Protein AF-A0A9W6ZBD4-F1 (afdb_monomer_lite)

InterPro domains:
  IPR004046 Glutathione S-transferase, C-terminal [PF14497] (5-106)
  IPR010987 Glutathione S-transferase, C-terminal-like [PS50405] (1-112)
  IPR036282 Glutathione S-transferase, C-terminal domain superfamily [SSF47616] (28-111)

Sequence (118 aa):
MTKFAYSQDVETTTKEGADLLKVVAGKNGILQKFELHLCAVQASGPYLIGPKCTAPDFHFYEMVDQYAFLEDFLSGGDLLEALPNIRRWYDAFRSNPRNKYYLDSDLNRLPFNNKSAR

Secondary structure (DSSP, 8-state):
----GGGS-HHHHHHHHHHHHHHHHSTTSHHHHHHHHHHHHGGG-SBTTBTS--HHHHHHHHHHHHHHHHHHHHHS--GGGG-HHHHHHHHHHHH-TTTHHHHTSSGGGS-SS-GGG-

pLDDT: mean 89.4, std 11.49, range [48.62, 98.19]

Foldseek 3Di:
DDDDLVVDDPVVNLVVLLVVLCQQLDCNHPLVVQLVQLVVCVVQDLESGGNDDDPVLVVVLLVQVVSQVSCCVSPVDGSCPSRVSVVSSNVVCCPPPVCVPVCVDCVVVDDPDDPVVD

Radius of gyration: 16.0 Å; chains: 1; bounding box: 31×31×46 Å

Organism: NCBI:txid2557542

Structure (mmCIF, N/CA/C/O backbone):
data_AF-A0A9W6ZBD4-F1
#
_entry.id   AF-A0A9W6ZBD4-F1
#
loop_
_atom_site.group_PDB
_atom_site.id
_atom_site.type_symbol
_atom_site.label_atom_id
_atom_site.label_alt_id
_atom_site.label_comp_id
_atom_site.label_asym_id
_atom_site.label_entity_id
_atom_site.label_seq_id
_atom_site.pdbx_PDB_ins_code
_atom_site.Cartn_x
_atom_site.Cartn_y
_atom_site.Cartn_z
_atom_site.occupancy
_atom_site.B_iso_or_equiv
_atom_site.auth_seq_id
_atom_site.auth_comp_id
_atom_site.auth_asym_id
_atom_site.auth_atom_id
_atom_site.pdbx_PDB_model_num
ATOM 1 N N . MET A 1 1 ? 15.143 19.144 -22.377 1.00 48.62 1 MET A N 1
ATOM 2 C CA . MET A 1 1 ? 13.813 18.757 -22.898 1.00 48.62 1 MET A CA 1
ATOM 3 C C . MET A 1 1 ? 13.225 17.733 -21.951 1.00 48.62 1 MET A C 1
ATOM 5 O O . MET A 1 1 ? 13.836 16.689 -21.777 1.00 48.62 1 MET A O 1
ATOM 9 N N . THR A 1 2 ? 12.092 18.033 -21.323 1.00 56.19 2 THR A N 1
ATOM 10 C CA . THR A 1 2 ? 11.332 17.068 -20.519 1.00 56.19 2 THR A CA 1
ATOM 11 C C . THR A 1 2 ? 10.601 16.145 -21.493 1.00 56.19 2 THR A C 1
ATOM 13 O O . THR A 1 2 ? 9.716 16.604 -22.213 1.00 56.19 2 THR A O 1
ATOM 16 N N . LYS A 1 3 ? 11.024 14.882 -21.613 1.00 56.69 3 LYS A N 1
ATOM 17 C CA . LYS A 1 3 ? 10.303 13.890 -22.423 1.00 56.69 3 LYS A CA 1
ATOM 18 C C . LYS A 1 3 ? 9.129 13.353 -21.609 1.00 56.69 3 LYS A C 1
ATOM 20 O O . LYS A 1 3 ? 9.268 13.119 -20.412 1.00 56.69 3 LYS A O 1
ATOM 25 N N . PHE A 1 4 ? 7.977 13.174 -22.247 1.00 60.59 4 PHE A N 1
ATOM 26 C CA . PHE A 1 4 ? 6.835 12.513 -21.615 1.00 60.59 4 PHE A CA 1
ATOM 27 C C . PHE A 1 4 ? 7.160 11.030 -21.404 1.00 60.59 4 PHE A C 1
ATOM 29 O O . PHE A 1 4 ? 7.701 10.398 -22.312 1.00 60.59 4 PHE A O 1
ATOM 36 N N . ALA A 1 5 ? 6.808 10.469 -20.244 1.00 57.59 5 ALA A N 1
ATOM 37 C CA . ALA A 1 5 ? 7.082 9.066 -19.908 1.00 57.59 5 ALA A CA 1
ATOM 38 C C . ALA A 1 5 ? 6.556 8.082 -20.976 1.00 57.59 5 ALA A C 1
ATOM 40 O O . ALA A 1 5 ? 7.237 7.122 -21.309 1.00 57.59 5 ALA A O 1
ATOM 41 N N . TYR A 1 6 ? 5.418 8.401 -21.604 1.00 59.34 6 TYR A N 1
ATOM 42 C CA . TYR A 1 6 ? 4.784 7.610 -22.672 1.00 59.34 6 TYR A CA 1
ATOM 43 C C . TYR A 1 6 ? 5.481 7.676 -24.045 1.00 59.34 6 TYR A C 1
ATOM 45 O O . TYR A 1 6 ? 5.018 7.075 -25.006 1.00 59.34 6 TYR A O 1
ATOM 53 N N . SER A 1 7 ? 6.557 8.456 -24.180 1.00 64.56 7 SER A N 1
ATOM 54 C CA . SER A 1 7 ? 7.326 8.572 -25.434 1.00 64.56 7 SER A CA 1
ATOM 55 C C . SER A 1 7 ? 8.639 7.788 -25.412 1.00 64.56 7 SER A C 1
ATOM 57 O O . SER A 1 7 ? 9.423 7.880 -26.357 1.00 64.56 7 SER A O 1
ATOM 59 N N . GLN A 1 8 ? 8.902 7.070 -24.319 1.00 68.88 8 GLN A N 1
ATOM 60 C CA . GLN A 1 8 ? 10.128 6.309 -24.112 1.00 68.88 8 GLN A CA 1
ATOM 61 C C . GLN A 1 8 ? 9.926 4.829 -24.467 1.00 68.88 8 GLN A C 1
ATOM 63 O O . GLN A 1 8 ? 8.799 4.339 -24.518 1.00 68.88 8 GLN A O 1
ATOM 68 N N . ASP A 1 9 ? 11.018 4.124 -24.759 1.00 81.75 9 ASP A N 1
ATOM 69 C CA . ASP A 1 9 ? 10.981 2.678 -24.953 1.00 81.75 9 ASP A CA 1
ATOM 70 C C . ASP A 1 9 ? 10.738 1.943 -23.620 1.00 81.75 9 ASP A C 1
ATOM 72 O O . ASP A 1 9 ? 11.008 2.461 -22.534 1.00 81.75 9 ASP A O 1
ATOM 76 N N . VAL A 1 10 ? 10.230 0.711 -23.716 1.00 79.44 10 VAL A N 1
ATOM 77 C CA . VAL A 1 10 ? 9.819 -0.098 -22.558 1.00 79.44 10 VAL A CA 1
ATOM 78 C C . VAL A 1 10 ? 10.970 -0.342 -21.584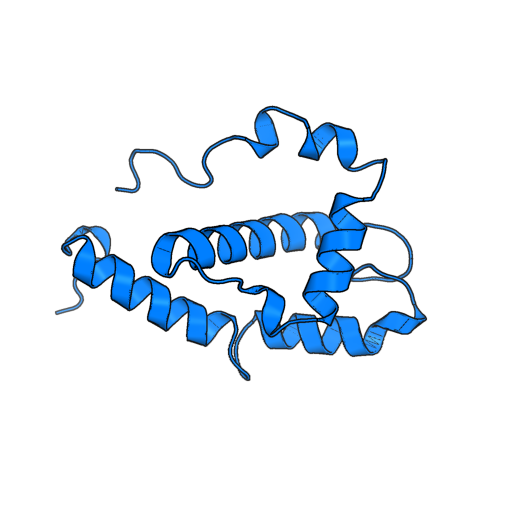 1.00 79.44 10 VAL A C 1
ATOM 80 O O . VAL A 1 10 ? 10.738 -0.364 -20.376 1.00 79.44 10 VAL A O 1
ATOM 83 N N . GLU A 1 11 ? 12.198 -0.517 -22.074 1.00 83.12 11 GLU A N 1
ATOM 84 C CA . GLU A 1 11 ? 13.352 -0.793 -21.218 1.00 83.12 11 GLU A CA 1
ATOM 85 C C . GLU A 1 11 ? 13.678 0.428 -20.355 1.00 83.12 11 GLU A C 1
ATOM 87 O O . GLU A 1 11 ? 13.809 0.311 -19.132 1.00 83.12 11 GLU A O 1
ATOM 92 N N . THR A 1 12 ? 13.701 1.616 -20.965 1.00 82.38 12 THR A N 1
ATOM 93 C CA . THR A 1 12 ? 13.944 2.862 -20.235 1.00 82.38 12 THR A CA 1
ATOM 94 C C . THR A 1 12 ? 12.836 3.139 -19.216 1.00 82.38 12 THR A C 1
ATOM 96 O O . THR A 1 12 ? 13.135 3.385 -18.046 1.00 82.38 12 THR A O 1
ATOM 99 N N . THR A 1 13 ? 11.559 3.016 -19.602 1.00 81.31 13 THR A N 1
ATOM 100 C CA . THR A 1 13 ? 10.426 3.225 -18.681 1.00 81.31 13 THR A CA 1
ATOM 101 C C . THR A 1 13 ? 10.428 2.234 -17.516 1.00 81.31 13 THR A C 1
ATOM 103 O O . THR A 1 13 ? 10.148 2.621 -16.382 1.00 81.31 13 THR A O 1
ATOM 106 N N . THR A 1 14 ? 10.773 0.968 -17.768 1.00 84.06 14 THR A N 1
ATOM 107 C CA . THR A 1 14 ? 10.844 -0.072 -16.728 1.00 84.06 14 THR A CA 1
ATOM 108 C C . THR A 1 14 ? 11.920 0.268 -15.699 1.00 84.06 14 THR A C 1
ATOM 110 O O . THR A 1 14 ? 11.673 0.234 -14.492 1.00 84.06 14 THR A O 1
ATOM 113 N N . LYS A 1 15 ? 13.105 0.671 -16.169 1.00 86.06 15 LYS A N 1
ATOM 114 C CA . LYS A 1 15 ? 14.216 1.067 -15.301 1.00 86.06 15 LYS A CA 1
ATOM 115 C C . LYS A 1 15 ? 13.890 2.309 -14.469 1.00 86.06 15 LYS A C 1
ATOM 117 O O . LYS A 1 15 ? 14.095 2.296 -13.257 1.00 86.06 15 LYS A O 1
ATOM 122 N N . GLU A 1 16 ? 13.368 3.364 -15.096 1.00 87.06 16 GLU A N 1
ATOM 123 C CA . GLU A 1 16 ? 12.973 4.594 -14.394 1.00 87.06 16 GLU A CA 1
ATOM 124 C C . GLU A 1 16 ? 11.873 4.321 -13.356 1.00 87.06 16 GLU A C 1
ATOM 126 O O . GLU A 1 16 ? 11.935 4.834 -12.237 1.00 87.06 16 GLU A O 1
ATOM 131 N N . GLY A 1 17 ? 10.900 3.467 -13.692 1.00 88.00 17 GLY A N 1
ATOM 132 C CA . GLY A 1 17 ? 9.866 3.016 -12.763 1.00 88.00 17 GLY A CA 1
ATOM 133 C C . GLY A 1 17 ? 10.449 2.318 -11.535 1.00 88.00 17 GLY A C 1
ATOM 134 O O . GLY A 1 17 ? 10.063 2.634 -10.409 1.00 88.00 17 GLY A O 1
ATOM 135 N N . ALA A 1 18 ? 11.426 1.430 -11.733 1.00 89.06 18 ALA A N 1
ATOM 136 C CA . ALA A 1 18 ? 12.060 0.701 -10.637 1.00 89.06 18 ALA A CA 1
ATOM 137 C C . ALA A 1 18 ? 12.855 1.649 -9.725 1.00 89.06 18 ALA A C 1
ATOM 139 O O . ALA A 1 18 ? 12.835 1.520 -8.500 1.00 89.06 18 ALA A O 1
ATOM 140 N N . ASP A 1 19 ? 13.526 2.647 -10.301 1.00 90.25 19 ASP A N 1
ATOM 141 C CA . ASP A 1 19 ? 14.256 3.652 -9.529 1.00 90.25 19 ASP A CA 1
ATOM 142 C C . ASP A 1 19 ? 13.317 4.574 -8.734 1.00 90.25 19 ASP A C 1
ATOM 144 O O . ASP A 1 19 ? 13.606 4.897 -7.579 1.00 90.25 19 ASP A O 1
ATOM 148 N N . LEU A 1 20 ? 12.158 4.942 -9.290 1.00 90.62 20 LEU A N 1
ATOM 149 C CA . LEU A 1 20 ? 11.128 5.683 -8.554 1.00 90.62 20 LEU A CA 1
ATOM 150 C C . LEU A 1 20 ? 10.541 4.859 -7.405 1.00 90.62 20 LEU A C 1
ATOM 152 O O . LEU A 1 20 ? 10.314 5.397 -6.319 1.00 90.62 20 LEU A O 1
ATOM 156 N N . LEU A 1 21 ? 10.341 3.556 -7.601 1.00 91.81 21 LEU A N 1
ATOM 157 C CA . LEU A 1 21 ? 9.809 2.676 -6.563 1.00 91.81 21 LEU A CA 1
ATOM 158 C C . LEU A 1 21 ? 10.763 2.564 -5.362 1.00 91.81 21 LEU A C 1
ATOM 160 O O . LEU A 1 21 ? 10.324 2.645 -4.213 1.00 91.81 21 LEU A O 1
ATOM 164 N N . LYS A 1 22 ? 12.082 2.555 -5.605 1.00 91.38 22 LYS A N 1
ATOM 165 C CA . LYS A 1 22 ? 13.096 2.669 -4.538 1.00 91.38 22 LYS A CA 1
ATOM 166 C C . LYS A 1 22 ? 12.974 3.970 -3.744 1.00 91.38 22 LYS A C 1
ATOM 168 O O . LYS A 1 22 ? 13.234 3.978 -2.543 1.00 91.38 22 LYS A O 1
ATOM 173 N N . VAL A 1 23 ? 12.577 5.077 -4.376 1.00 92.88 23 VAL A N 1
ATOM 174 C CA . VAL A 1 23 ? 12.329 6.349 -3.671 1.00 92.88 23 VAL A CA 1
ATOM 175 C C . VAL A 1 23 ? 11.058 6.264 -2.824 1.00 92.88 23 VAL A C 1
ATOM 177 O O . VAL A 1 23 ? 11.054 6.734 -1.687 1.00 92.88 23 VAL A O 1
ATOM 180 N N . VAL A 1 24 ? 9.998 5.641 -3.346 1.00 92.81 24 VAL A N 1
ATOM 181 C CA . VAL A 1 24 ? 8.711 5.444 -2.653 1.00 92.81 24 VAL A CA 1
ATOM 182 C C . VAL A 1 24 ? 8.861 4.573 -1.400 1.00 92.81 24 VAL A C 1
ATOM 184 O O . VAL A 1 24 ? 8.305 4.921 -0.352 1.00 92.81 24 VAL A O 1
ATOM 187 N N . ALA A 1 25 ? 9.622 3.482 -1.502 1.00 92.19 25 ALA A N 1
ATOM 188 C CA . ALA A 1 25 ? 9.869 2.524 -0.422 1.00 92.19 25 ALA A CA 1
ATOM 189 C C . ALA A 1 25 ? 11.064 2.885 0.473 1.00 92.19 25 ALA A C 1
ATOM 191 O O . ALA A 1 25 ? 11.210 2.349 1.568 1.00 92.19 25 ALA A O 1
ATOM 192 N N . GLY A 1 26 ? 11.934 3.785 0.015 1.00 91.44 26 GLY A N 1
ATOM 193 C CA . GLY A 1 26 ? 13.157 4.144 0.718 1.00 91.44 26 GLY A CA 1
ATOM 194 C C . GLY A 1 26 ? 12.917 4.907 2.022 1.00 91.44 26 GLY A C 1
ATOM 195 O O . GLY A 1 26 ? 11.820 5.365 2.329 1.00 91.44 26 GLY A O 1
ATOM 196 N N . LYS A 1 27 ? 14.001 5.142 2.768 1.00 90.19 27 LYS A N 1
ATOM 197 C CA . LYS A 1 27 ? 14.001 5.773 4.104 1.00 90.19 27 LYS A CA 1
ATOM 198 C C . LYS A 1 27 ? 13.258 7.119 4.202 1.00 90.19 27 LYS A C 1
ATOM 200 O O . LYS A 1 27 ? 12.770 7.471 5.270 1.00 90.19 27 LYS A O 1
ATOM 205 N N . ASN A 1 28 ? 13.193 7.887 3.117 1.00 89.44 28 ASN A N 1
ATOM 206 C CA . ASN A 1 28 ? 12.488 9.176 3.072 1.00 89.44 28 ASN A CA 1
ATOM 207 C C . ASN A 1 28 ? 11.193 9.115 2.243 1.00 89.44 28 ASN A C 1
ATOM 209 O O . ASN A 1 28 ? 10.550 10.142 2.015 1.00 89.44 28 ASN A O 1
ATOM 213 N N . GLY A 1 29 ? 10.839 7.923 1.771 1.00 92.94 29 GLY A N 1
ATOM 214 C CA . GLY A 1 29 ? 9.678 7.653 0.950 1.00 92.94 29 GLY A CA 1
ATOM 215 C C . GLY A 1 29 ? 8.374 7.704 1.734 1.00 92.94 29 GLY A C 1
ATOM 216 O O . GLY A 1 29 ? 8.338 7.754 2.968 1.00 92.94 29 GLY A O 1
ATOM 217 N N . ILE A 1 30 ? 7.269 7.702 0.994 1.00 93.88 30 ILE A N 1
ATOM 218 C CA . ILE A 1 30 ? 5.931 7.750 1.584 1.00 93.88 30 ILE A CA 1
ATOM 219 C C . ILE A 1 30 ? 5.629 6.483 2.392 1.00 93.88 30 ILE A C 1
ATOM 221 O O . ILE A 1 30 ? 5.034 6.589 3.463 1.00 93.88 30 ILE A O 1
ATOM 225 N N . LEU A 1 31 ? 6.099 5.310 1.950 1.00 96.44 31 LEU A N 1
ATOM 226 C CA . LEU A 1 31 ? 5.854 4.052 2.659 1.00 96.44 31 LEU A CA 1
ATOM 227 C C . LEU A 1 31 ? 6.587 4.001 3.998 1.00 96.44 31 LEU A C 1
ATOM 229 O O . LEU A 1 31 ? 6.009 3.546 4.979 1.00 96.44 31 LEU A O 1
ATOM 233 N N . GLN A 1 32 ? 7.786 4.582 4.101 1.00 96.88 32 GLN A N 1
ATOM 234 C CA . GLN A 1 32 ? 8.491 4.648 5.381 1.00 96.88 32 GLN A CA 1
ATOM 235 C C . GLN A 1 32 ? 7.704 5.435 6.441 1.00 96.88 32 GLN A C 1
ATOM 237 O O . GLN A 1 32 ? 7.753 5.102 7.625 1.00 96.88 32 GLN A O 1
ATOM 242 N N . LYS A 1 33 ? 6.944 6.465 6.044 1.00 95.56 33 LYS A N 1
ATOM 243 C CA . LYS A 1 33 ? 6.091 7.212 6.985 1.00 95.56 33 LYS A CA 1
ATOM 244 C C . LYS A 1 33 ? 4.996 6.320 7.568 1.00 95.56 33 LYS A C 1
ATOM 246 O O . LYS A 1 33 ? 4.765 6.359 8.775 1.00 95.56 33 LYS A O 1
ATOM 251 N N . PHE A 1 34 ? 4.356 5.504 6.732 1.00 97.12 34 PHE A N 1
ATOM 252 C CA . PHE A 1 34 ? 3.341 4.549 7.178 1.00 97.12 34 PHE A CA 1
ATOM 253 C C . PHE A 1 34 ? 3.939 3.400 7.989 1.00 97.12 34 PHE A C 1
ATOM 255 O O . PHE A 1 34 ? 3.360 3.020 9.001 1.00 97.12 34 PHE A O 1
ATOM 262 N N . GLU A 1 35 ? 5.115 2.904 7.608 1.00 97.69 35 GLU A N 1
ATOM 263 C CA . GLU A 1 35 ? 5.857 1.880 8.349 1.00 97.69 35 GLU A CA 1
ATOM 264 C C . GLU A 1 35 ? 6.147 2.334 9.788 1.00 97.69 35 GLU A C 1
ATOM 266 O O . GLU A 1 35 ? 5.849 1.623 10.749 1.00 97.69 35 GLU A O 1
ATOM 271 N N . LEU A 1 36 ? 6.645 3.565 9.954 1.00 96.94 36 LEU A N 1
ATOM 272 C CA . LEU A 1 36 ? 6.897 4.160 11.269 1.00 96.94 36 LEU A CA 1
ATOM 273 C C . LEU A 1 36 ? 5.603 4.410 12.053 1.00 96.94 36 LEU A C 1
ATOM 275 O O . LEU A 1 36 ? 5.558 4.154 13.257 1.00 96.94 36 LEU A O 1
ATOM 279 N N . HIS A 1 37 ? 4.545 4.880 11.387 1.00 96.88 37 HIS A N 1
ATOM 280 C CA . HIS A 1 37 ? 3.235 5.075 12.015 1.00 96.88 37 HIS A CA 1
ATOM 281 C C . HIS A 1 37 ? 2.662 3.755 12.542 1.00 96.88 37 HIS A C 1
ATOM 283 O O . HIS A 1 37 ? 2.307 3.667 13.714 1.00 96.88 37 HIS A O 1
ATOM 289 N N . LEU A 1 38 ? 2.640 2.705 11.716 1.00 97.44 38 LEU A N 1
ATOM 290 C CA . LEU A 1 38 ? 2.153 1.370 12.083 1.00 97.44 38 LEU A CA 1
ATOM 291 C C . LEU A 1 38 ? 2.992 0.716 13.183 1.00 97.44 38 LEU A C 1
ATOM 293 O O . LEU A 1 38 ? 2.448 -0.020 14.009 1.00 97.44 38 LEU A O 1
ATOM 297 N N . CYS A 1 39 ? 4.295 0.999 13.228 1.00 97.12 39 CYS A N 1
ATOM 298 C CA . CYS A 1 39 ? 5.140 0.625 14.357 1.00 97.12 39 CYS A CA 1
ATOM 299 C C . CYS A 1 39 ? 4.679 1.325 15.648 1.00 97.12 39 CYS A C 1
ATOM 301 O O . CYS A 1 39 ? 4.544 0.681 16.687 1.00 97.12 39 CYS A O 1
ATOM 303 N N . ALA A 1 40 ? 4.404 2.631 15.591 1.00 97.00 40 ALA A N 1
ATOM 304 C CA . ALA A 1 40 ? 4.004 3.419 16.756 1.00 97.00 40 ALA A CA 1
ATOM 305 C C . ALA A 1 40 ? 2.602 3.062 17.281 1.00 97.00 40 ALA A C 1
ATOM 307 O O . ALA A 1 40 ? 2.368 3.111 18.488 1.00 97.00 40 ALA A O 1
ATOM 308 N N . VAL A 1 41 ? 1.669 2.686 16.399 1.00 95.50 41 VAL A N 1
ATOM 309 C CA . VAL A 1 41 ? 0.278 2.381 16.780 1.00 95.50 41 VAL A CA 1
ATOM 310 C C . VAL A 1 41 ? -0.009 0.893 16.974 1.00 95.50 41 VAL A C 1
ATOM 312 O O . VAL A 1 41 ? -1.150 0.542 17.263 1.00 95.50 41 VAL A O 1
ATOM 315 N N . GLN A 1 42 ? 0.996 0.016 16.875 1.00 91.25 42 GLN A N 1
ATOM 316 C CA . GLN A 1 42 ? 0.817 -1.441 16.942 1.00 91.25 42 GLN A CA 1
ATOM 317 C C . GLN A 1 42 ? 0.055 -1.911 18.193 1.00 91.25 42 GLN A C 1
ATOM 319 O O . GLN A 1 42 ? -0.740 -2.848 18.119 1.00 91.25 42 GLN A O 1
ATOM 324 N N . ALA A 1 43 ? 0.271 -1.262 19.340 1.00 92.75 43 ALA A N 1
ATOM 325 C CA . ALA A 1 43 ? -0.419 -1.597 20.588 1.00 92.75 43 ALA A CA 1
ATOM 326 C C . ALA A 1 43 ? -1.934 -1.313 20.539 1.00 92.75 43 ALA A C 1
ATOM 328 O O . ALA A 1 43 ? -2.702 -1.915 21.286 1.00 92.75 43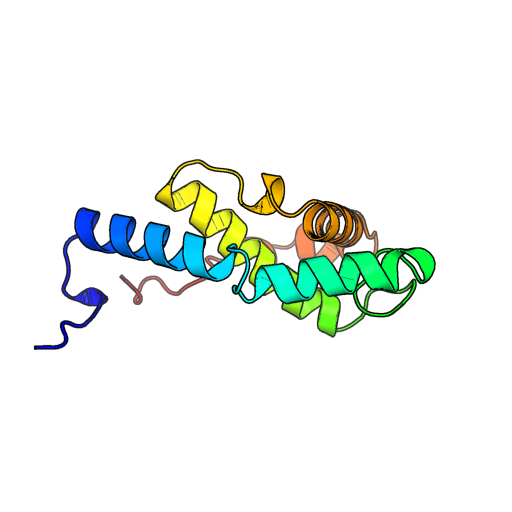 ALA A O 1
ATOM 329 N N . SER A 1 44 ? -2.368 -0.416 19.653 1.00 93.62 44 SER A N 1
ATOM 330 C CA . SER A 1 44 ? -3.770 -0.024 19.482 1.00 93.62 44 SER A CA 1
ATOM 331 C C . SER A 1 44 ? -4.544 -0.972 18.562 1.00 93.62 44 SER A C 1
ATOM 333 O O . SER A 1 44 ? -5.773 -0.911 18.520 1.00 93.62 44 SER A O 1
ATOM 335 N N . GLY A 1 45 ? -3.851 -1.834 17.815 1.00 94.19 45 GLY A N 1
ATOM 336 C CA . GLY A 1 45 ? -4.452 -2.778 16.882 1.00 94.19 45 GLY A CA 1
ATOM 337 C C . GLY A 1 45 ? -3.645 -2.948 15.594 1.00 94.19 45 GLY A C 1
ATOM 338 O O . GLY A 1 45 ? -2.583 -2.348 15.432 1.00 94.19 45 GLY A O 1
ATOM 339 N N . PRO A 1 46 ? -4.136 -3.787 14.667 1.00 95.19 46 PRO A N 1
ATOM 340 C CA . PRO A 1 46 ? -3.410 -4.108 13.444 1.00 95.19 46 PRO A CA 1
ATOM 341 C C . PRO A 1 46 ? -3.630 -3.098 12.307 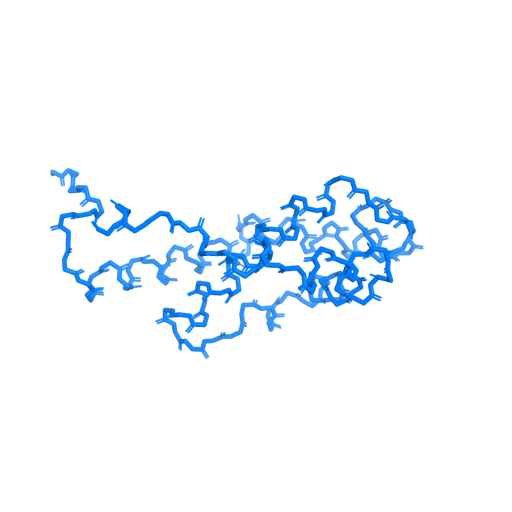1.00 95.19 46 PRO A C 1
ATOM 343 O O . PRO A 1 46 ? -2.957 -3.216 11.290 1.00 95.19 46 PRO A O 1
ATOM 346 N N . TYR A 1 47 ? -4.560 -2.146 12.454 1.00 96.88 47 TYR A N 1
ATOM 347 C CA . TYR A 1 47 ? -4.969 -1.196 11.413 1.00 96.88 47 TYR A CA 1
ATOM 348 C C . TYR A 1 47 ? -4.329 0.185 11.600 1.00 96.88 47 TYR A C 1
ATOM 350 O O . TYR A 1 47 ? -3.708 0.461 12.627 1.00 96.88 47 TYR A O 1
ATOM 358 N N . LEU A 1 48 ? -4.504 1.081 10.622 1.00 96.44 48 LEU A N 1
ATOM 359 C CA . LEU A 1 48 ? -3.949 2.439 10.671 1.00 96.44 48 LEU A CA 1
ATOM 360 C C . LEU A 1 48 ? -4.424 3.236 11.891 1.00 96.44 48 LEU A C 1
ATOM 362 O O . LEU A 1 48 ? -3.673 4.059 12.420 1.00 96.44 48 LEU A O 1
ATOM 366 N N . ILE A 1 49 ? -5.673 3.020 12.318 1.00 94.38 49 ILE A N 1
ATOM 367 C CA . ILE A 1 49 ? -6.294 3.734 13.438 1.00 94.38 49 ILE A CA 1
ATOM 368 C C . ILE A 1 49 ? -7.045 2.738 14.330 1.00 94.38 49 ILE A C 1
ATOM 370 O O . ILE A 1 49 ? -8.257 2.545 14.230 1.00 94.38 49 ILE A O 1
ATOM 374 N N . GLY A 1 50 ? -6.305 2.119 15.248 1.00 93.69 50 GLY A N 1
ATOM 375 C CA . GLY A 1 50 ? -6.868 1.262 16.287 1.00 93.69 50 GLY A CA 1
ATOM 376 C C . GLY A 1 50 ? -7.229 -0.153 15.809 1.00 93.69 50 GLY A C 1
ATOM 377 O O . GLY A 1 50 ? -6.619 -0.681 14.878 1.00 93.69 50 GLY A O 1
ATOM 378 N N . PRO A 1 51 ? -8.203 -0.817 16.457 1.00 95.12 51 PRO A N 1
ATOM 379 C CA . PRO A 1 51 ? -8.433 -2.248 16.261 1.00 95.12 51 PRO A CA 1
ATOM 380 C C . PRO A 1 51 ? -9.411 -2.582 15.130 1.00 95.12 51 PRO A C 1
ATOM 382 O O . PRO A 1 51 ? -9.615 -3.757 14.829 1.00 95.12 51 PRO A O 1
ATOM 385 N N . LYS A 1 52 ? -10.052 -1.584 14.511 1.00 94.38 52 LYS A N 1
ATOM 386 C CA . LYS A 1 52 ? -11.062 -1.789 13.465 1.00 94.38 52 LYS A CA 1
ATOM 387 C C . LYS A 1 52 ? -10.560 -1.241 12.137 1.00 94.38 52 LYS A C 1
ATOM 389 O O . LYS A 1 52 ? -10.079 -0.119 12.092 1.00 94.38 52 LYS A O 1
ATOM 394 N N . CYS A 1 53 ? -10.751 -2.014 11.071 1.00 94.62 53 CYS A N 1
ATOM 395 C CA . CYS A 1 53 ? -10.524 -1.555 9.705 1.00 94.62 53 CYS A CA 1
ATOM 396 C C . CYS A 1 53 ? -11.483 -0.402 9.383 1.00 94.62 53 CYS A C 1
ATOM 398 O O . CYS A 1 53 ? -12.686 -0.496 9.653 1.00 94.62 53 CYS A O 1
ATOM 400 N N . THR A 1 54 ? -10.955 0.664 8.792 1.00 94.00 54 THR A N 1
ATOM 401 C CA . THR A 1 54 ? -11.685 1.887 8.441 1.00 94.00 54 THR A CA 1
ATOM 402 C C . THR A 1 54 ? -11.432 2.285 6.983 1.00 94.00 54 THR A C 1
ATOM 404 O O . THR A 1 54 ? -10.676 1.627 6.274 1.00 94.00 54 THR A O 1
ATOM 407 N N . ALA A 1 55 ? -12.079 3.352 6.502 1.00 94.25 55 ALA A N 1
ATOM 408 C CA . ALA A 1 55 ? -11.890 3.838 5.131 1.00 94.25 55 ALA A CA 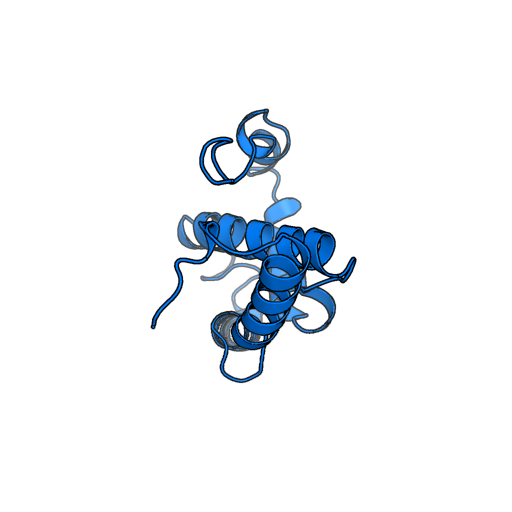1
ATOM 409 C C . ALA A 1 55 ? -10.419 4.176 4.778 1.00 94.25 55 ALA A C 1
ATOM 411 O O . ALA A 1 55 ? -9.993 3.806 3.685 1.00 94.25 55 ALA A O 1
ATOM 412 N N . PRO A 1 56 ? -9.609 4.786 5.673 1.00 95.81 56 PRO A N 1
ATOM 413 C CA . PRO A 1 56 ? -8.171 4.945 5.449 1.00 95.81 56 PRO A CA 1
ATOM 414 C C . PRO A 1 56 ? -7.433 3.642 5.133 1.00 95.81 56 PRO A C 1
ATOM 416 O O . PRO A 1 56 ? -6.541 3.650 4.292 1.00 95.81 56 PRO A O 1
ATOM 419 N N . ASP A 1 57 ? -7.809 2.527 5.767 1.00 97.00 57 ASP A N 1
ATOM 420 C CA . ASP A 1 57 ? -7.176 1.231 5.510 1.00 97.00 57 ASP A CA 1
ATOM 421 C C . ASP A 1 57 ? -7.475 0.732 4.092 1.00 97.00 57 ASP A C 1
ATOM 423 O O . ASP A 1 57 ? -6.598 0.176 3.444 1.00 97.00 57 ASP A O 1
ATOM 427 N N . PHE A 1 58 ? -8.680 0.975 3.570 1.00 95.38 58 PHE A N 1
ATOM 428 C CA . PHE A 1 58 ? -9.010 0.623 2.185 1.00 95.38 58 PHE A CA 1
ATOM 429 C C . PHE A 1 58 ? -8.177 1.415 1.177 1.00 95.38 58 PHE A C 1
ATOM 431 O O . PHE A 1 58 ? -7.595 0.827 0.272 1.00 95.38 58 PHE A O 1
ATOM 438 N N . HIS A 1 59 ? -8.065 2.732 1.358 1.00 95.31 59 HIS A N 1
ATOM 439 C CA . HIS A 1 59 ? -7.238 3.546 0.466 1.00 95.31 59 HIS A CA 1
ATOM 440 C C . HIS A 1 59 ? -5.758 3.152 0.548 1.00 95.31 59 HIS A C 1
ATOM 442 O O . HIS A 1 59 ? -5.066 3.050 -0.465 1.00 95.31 59 HIS A O 1
ATOM 448 N N . PHE A 1 60 ? -5.273 2.892 1.764 1.00 97.38 60 PHE A N 1
ATOM 449 C CA . PHE A 1 60 ? -3.907 2.434 1.962 1.00 97.38 60 PHE A CA 1
ATOM 450 C C . PHE A 1 60 ? -3.675 1.053 1.336 1.00 97.38 60 PHE A C 1
ATOM 452 O O . PHE A 1 60 ? -2.602 0.823 0.786 1.00 97.38 60 PHE A O 1
ATOM 459 N N . TYR A 1 61 ? -4.687 0.178 1.326 1.00 96.56 61 TYR A N 1
ATOM 460 C CA . TYR A 1 61 ? -4.624 -1.123 0.654 1.00 96.56 61 TYR A CA 1
ATOM 461 C C . TYR A 1 61 ? -4.433 -0.960 -0.837 1.00 96.56 61 TYR A C 1
ATOM 463 O O . TYR A 1 61 ? -3.480 -1.518 -1.362 1.00 96.56 61 TYR A O 1
ATOM 471 N N . GLU A 1 62 ? -5.261 -0.156 -1.500 1.00 94.56 62 GLU A N 1
ATOM 472 C CA . GLU A 1 62 ? -5.129 0.065 -2.943 1.00 94.56 62 GLU A CA 1
ATOM 473 C C . GLU A 1 62 ? -3.740 0.597 -3.307 1.00 94.56 62 GLU A C 1
ATOM 475 O O . GLU A 1 62 ? -3.120 0.122 -4.255 1.00 94.56 62 GLU A O 1
ATOM 480 N N . MET A 1 63 ? -3.217 1.536 -2.514 1.00 95.56 63 MET A N 1
ATOM 481 C CA . MET A 1 63 ? -1.888 2.098 -2.737 1.00 95.56 63 MET A CA 1
ATOM 482 C C . MET A 1 63 ? -0.775 1.052 -2.546 1.00 95.56 63 MET A C 1
ATOM 484 O O . MET A 1 63 ? 0.126 0.952 -3.378 1.00 95.56 63 MET A O 1
ATOM 488 N N . VAL A 1 64 ? -0.814 0.278 -1.457 1.00 96.81 64 VAL A N 1
ATOM 489 C CA . VAL A 1 64 ? 0.196 -0.757 -1.176 1.00 96.81 64 VAL A CA 1
ATOM 490 C C . VAL A 1 64 ? 0.123 -1.890 -2.200 1.00 96.81 64 VAL A C 1
ATOM 492 O O . VAL A 1 64 ? 1.163 -2.344 -2.666 1.00 96.81 64 VAL A O 1
ATOM 495 N N . ASP A 1 65 ? -1.081 -2.310 -2.585 1.00 95.38 65 ASP A N 1
ATOM 496 C CA . ASP A 1 65 ? -1.315 -3.380 -3.556 1.00 95.38 65 ASP A CA 1
ATOM 497 C C . ASP A 1 65 ? -0.779 -3.005 -4.946 1.00 95.38 65 ASP A C 1
ATOM 499 O O . ASP A 1 65 ? -0.070 -3.789 -5.575 1.00 95.38 65 ASP A O 1
ATOM 503 N N . GLN A 1 66 ? -1.011 -1.763 -5.382 1.00 94.19 66 GLN A N 1
ATOM 504 C CA . GLN A 1 66 ? -0.460 -1.234 -6.632 1.00 94.19 66 GLN A CA 1
ATOM 505 C C . GLN A 1 66 ? 1.069 -1.185 -6.631 1.00 94.19 66 GLN A C 1
ATOM 507 O O . GLN A 1 66 ? 1.691 -1.556 -7.626 1.00 94.19 66 GLN A O 1
ATOM 512 N N . TYR A 1 67 ? 1.692 -0.738 -5.536 1.00 95.31 67 TYR A N 1
ATOM 513 C CA . TYR A 1 67 ? 3.153 -0.708 -5.455 1.00 95.31 67 TYR A CA 1
ATOM 514 C C . TYR A 1 67 ? 3.757 -2.111 -5.371 1.00 95.31 67 TYR A C 1
ATOM 516 O O . TYR A 1 67 ? 4.789 -2.349 -5.992 1.00 95.31 67 TYR A O 1
ATOM 524 N N . ALA A 1 68 ? 3.129 -3.036 -4.640 1.00 94.75 68 ALA A N 1
ATOM 525 C CA . ALA A 1 68 ? 3.585 -4.421 -4.557 1.00 94.75 68 ALA A CA 1
ATOM 526 C C . ALA A 1 68 ? 3.514 -5.107 -5.928 1.00 94.75 68 ALA A C 1
ATOM 528 O O . ALA A 1 68 ? 4.480 -5.739 -6.347 1.00 94.75 68 ALA A O 1
ATOM 529 N N . PHE A 1 69 ? 2.415 -4.904 -6.664 1.00 93.31 69 PHE A N 1
ATOM 530 C CA . PHE A 1 69 ? 2.304 -5.350 -8.052 1.00 93.31 69 PHE A CA 1
ATOM 531 C C . PHE A 1 69 ? 3.380 -4.724 -8.946 1.00 93.31 69 PHE A C 1
ATOM 533 O O . PHE A 1 69 ? 3.944 -5.401 -9.800 1.00 93.31 69 PHE A O 1
ATOM 540 N N . LEU A 1 70 ? 3.663 -3.430 -8.772 1.00 92.25 70 LEU A N 1
ATOM 541 C CA . LEU A 1 70 ? 4.659 -2.737 -9.582 1.00 92.25 70 LEU A CA 1
ATOM 542 C C . LEU A 1 70 ? 6.082 -3.255 -9.318 1.00 92.25 70 LEU A C 1
ATOM 544 O O . LEU A 1 70 ? 6.844 -3.383 -10.270 1.00 92.25 70 LEU A O 1
ATOM 548 N N . GLU A 1 71 ? 6.432 -3.581 -8.071 1.00 93.69 71 GLU A N 1
ATOM 549 C CA . GLU A 1 71 ? 7.724 -4.205 -7.744 1.00 93.69 71 GLU A CA 1
ATOM 550 C C . GLU A 1 71 ? 7.863 -5.558 -8.450 1.00 93.69 71 GLU A C 1
ATOM 552 O O . GLU A 1 71 ? 8.819 -5.761 -9.195 1.00 93.69 71 GLU A O 1
ATOM 557 N N . ASP A 1 72 ? 6.872 -6.441 -8.304 1.00 93.19 72 ASP A N 1
ATOM 558 C CA . ASP A 1 72 ? 6.870 -7.749 -8.969 1.00 93.19 72 ASP A CA 1
ATOM 559 C C . ASP A 1 72 ? 6.957 -7.603 -10.499 1.00 93.19 72 ASP A C 1
ATOM 561 O O . ASP A 1 72 ? 7.773 -8.246 -11.157 1.00 93.19 72 ASP A O 1
ATOM 565 N N . PHE A 1 73 ? 6.193 -6.676 -11.080 1.00 89.75 73 PHE A N 1
ATOM 566 C CA . PHE A 1 73 ? 6.196 -6.444 -12.522 1.00 89.75 73 PHE A CA 1
ATOM 567 C C . PHE A 1 73 ? 7.538 -5.917 -13.059 1.00 89.75 73 PHE A C 1
ATOM 569 O O . PHE A 1 73 ? 7.956 -6.311 -14.149 1.00 89.75 73 PHE A O 1
ATOM 576 N N . LEU A 1 74 ? 8.195 -5.001 -12.341 1.00 89.44 74 LEU A N 1
ATOM 577 C CA . LEU A 1 74 ? 9.417 -4.339 -12.814 1.00 89.44 74 LEU A CA 1
ATOM 578 C C . LEU A 1 74 ? 10.692 -5.129 -12.501 1.00 89.44 74 LEU A C 1
ATOM 580 O O . LEU A 1 74 ? 11.643 -5.073 -13.282 1.00 89.44 74 LEU A O 1
ATOM 584 N N . SER A 1 75 ? 10.741 -5.814 -11.356 1.00 87.44 75 SER A N 1
ATOM 585 C CA . SER A 1 75 ? 11.954 -6.462 -10.838 1.00 87.44 75 SER A CA 1
ATOM 586 C C . SER A 1 75 ? 11.763 -7.938 -10.459 1.00 87.44 75 SER A C 1
ATOM 588 O O . SER A 1 75 ? 12.763 -8.633 -10.269 1.00 87.44 75 SER A O 1
ATOM 590 N N . GLY A 1 76 ? 10.522 -8.429 -10.351 1.00 90.00 76 GLY A N 1
ATOM 591 C CA . GLY A 1 76 ? 10.204 -9.731 -9.747 1.00 90.00 76 GLY A CA 1
ATOM 592 C C . GLY A 1 76 ? 10.440 -9.771 -8.232 1.00 90.00 76 GLY A C 1
ATOM 593 O O . GLY A 1 76 ? 10.629 -10.850 -7.668 1.00 90.00 76 GLY A O 1
ATOM 594 N N . GLY A 1 77 ? 10.538 -8.602 -7.593 1.00 93.00 77 GLY A N 1
ATOM 595 C CA . GLY A 1 77 ? 10.838 -8.450 -6.173 1.00 93.00 77 GLY A CA 1
ATOM 596 C C . GLY A 1 77 ? 9.603 -8.433 -5.273 1.00 93.00 77 GLY A C 1
ATOM 597 O O . GLY A 1 77 ? 8.461 -8.414 -5.725 1.00 93.00 77 GLY A O 1
ATOM 598 N N . ASP A 1 78 ? 9.852 -8.387 -3.963 1.00 94.69 78 ASP A N 1
ATOM 599 C CA . ASP A 1 78 ? 8.817 -8.239 -2.940 1.00 94.69 78 ASP A CA 1
ATOM 600 C C . ASP A 1 78 ? 9.010 -6.926 -2.171 1.00 94.69 78 ASP A C 1
ATOM 602 O O . ASP A 1 78 ? 9.853 -6.804 -1.279 1.00 94.69 78 ASP A O 1
ATOM 606 N N . LEU A 1 79 ? 8.174 -5.938 -2.493 1.00 95.12 79 LEU A N 1
ATOM 607 C CA . LEU A 1 79 ? 8.209 -4.608 -1.882 1.00 95.12 79 LEU A CA 1
ATOM 608 C C . LEU A 1 79 ? 8.098 -4.658 -0.351 1.00 95.12 79 LEU A C 1
ATOM 610 O O . LEU A 1 79 ? 8.661 -3.823 0.359 1.00 95.12 79 LEU A O 1
ATOM 614 N N . LEU A 1 80 ? 7.329 -5.618 0.164 1.00 95.69 80 LEU A N 1
ATOM 615 C CA . LEU A 1 80 ? 6.970 -5.698 1.572 1.00 95.69 80 LEU A CA 1
ATOM 616 C C . LEU A 1 80 ? 8.031 -6.423 2.408 1.00 95.69 80 LEU A C 1
ATOM 618 O O . LEU A 1 80 ? 7.865 -6.539 3.623 1.00 95.69 80 LEU A O 1
ATOM 622 N N . GLU A 1 81 ? 9.107 -6.935 1.802 1.00 94.31 81 GLU A N 1
ATOM 623 C CA . GLU A 1 81 ? 10.232 -7.540 2.531 1.00 94.31 81 GLU A CA 1
ATOM 624 C C . GLU A 1 81 ? 10.908 -6.523 3.471 1.00 94.31 81 GLU A C 1
ATOM 626 O O . GLU A 1 81 ? 11.192 -6.831 4.628 1.00 94.31 81 GLU A O 1
ATOM 631 N N . ALA A 1 82 ? 11.083 -5.278 3.016 1.00 92.12 82 ALA A N 1
ATOM 632 C CA . ALA A 1 82 ? 11.717 -4.208 3.792 1.00 92.12 82 ALA A CA 1
ATOM 633 C C . ALA A 1 82 ? 10.750 -3.430 4.712 1.00 92.12 82 ALA A C 1
ATOM 635 O O . ALA A 1 82 ? 11.181 -2.525 5.428 1.00 92.12 82 ALA A O 1
ATOM 636 N N . LEU A 1 83 ? 9.452 -3.755 4.692 1.00 96.69 83 LEU A N 1
ATOM 637 C CA . LEU A 1 83 ? 8.383 -2.996 5.355 1.00 96.69 83 LEU A CA 1
ATOM 638 C C . LEU A 1 83 ? 7.527 -3.918 6.250 1.00 96.69 83 LEU A C 1
ATOM 640 O O . LEU A 1 83 ? 6.362 -4.191 5.940 1.00 96.69 83 LEU A O 1
ATOM 644 N N . PRO A 1 84 ? 8.090 -4.463 7.347 1.00 97.06 84 PRO A N 1
ATOM 645 C CA . PRO A 1 84 ? 7.448 -5.517 8.134 1.00 97.06 84 PRO A CA 1
ATOM 646 C C . PRO A 1 84 ? 6.145 -5.088 8.825 1.00 97.06 84 PRO A C 1
ATOM 648 O O . PRO A 1 84 ? 5.245 -5.916 8.998 1.00 97.06 84 PRO A O 1
ATOM 651 N N . ASN A 1 85 ? 5.999 -3.821 9.229 1.00 97.81 85 ASN A N 1
ATOM 652 C CA . ASN A 1 85 ? 4.756 -3.348 9.840 1.00 97.81 85 ASN A CA 1
ATOM 653 C C . ASN A 1 85 ? 3.655 -3.163 8.794 1.00 97.81 85 ASN A C 1
ATOM 655 O O . ASN A 1 85 ? 2.509 -3.527 9.065 1.00 97.81 85 ASN A O 1
ATOM 659 N N . ILE A 1 86 ? 3.996 -2.669 7.601 1.00 98.19 86 ILE A N 1
ATOM 660 C CA . ILE A 1 86 ? 3.075 -2.637 6.460 1.00 98.19 86 ILE A CA 1
ATOM 661 C C . ILE A 1 86 ? 2.694 -4.058 6.053 1.00 98.19 86 ILE A C 1
ATOM 663 O O . ILE A 1 86 ? 1.509 -4.303 5.861 1.00 98.19 86 ILE A O 1
ATOM 667 N N . ARG A 1 87 ? 3.632 -5.015 6.005 1.00 98.00 87 ARG A N 1
ATOM 668 C CA . ARG A 1 87 ? 3.315 -6.431 5.747 1.00 98.00 87 ARG A CA 1
ATOM 669 C C . ARG A 1 87 ? 2.292 -6.971 6.741 1.00 98.00 87 ARG A C 1
ATOM 671 O O . ARG A 1 87 ? 1.251 -7.475 6.335 1.00 98.00 87 ARG A O 1
ATOM 678 N N . ARG A 1 88 ? 2.543 -6.799 8.044 1.00 97.56 88 ARG A N 1
ATOM 679 C CA . ARG A 1 88 ? 1.609 -7.227 9.099 1.00 97.56 88 ARG A CA 1
ATOM 680 C C . ARG A 1 88 ? 0.223 -6.603 8.917 1.00 97.56 88 ARG A C 1
ATOM 682 O O . ARG A 1 88 ? -0.787 -7.284 9.081 1.00 97.56 88 ARG A O 1
ATOM 689 N N . TRP A 1 89 ? 0.178 -5.307 8.618 1.00 98.06 89 TRP A N 1
ATOM 690 C CA . TRP A 1 89 ? -1.064 -4.586 8.358 1.00 98.06 89 TRP A CA 1
ATOM 691 C C . TRP A 1 89 ? -1.781 -5.118 7.102 1.00 98.06 89 TRP A C 1
ATOM 693 O O . TRP A 1 89 ? -2.986 -5.362 7.143 1.00 98.06 89 TRP A O 1
ATOM 703 N N . TYR A 1 90 ? -1.046 -5.363 6.017 1.00 97.69 90 TYR A N 1
ATOM 704 C CA . TYR A 1 90 ? -1.566 -5.850 4.739 1.00 97.69 90 TYR A CA 1
ATOM 705 C C . TYR A 1 90 ? -2.173 -7.252 4.889 1.00 97.69 90 TYR A C 1
ATOM 707 O O . TYR A 1 90 ? -3.301 -7.495 4.453 1.00 97.69 90 TYR A O 1
ATOM 715 N N . ASP A 1 91 ? -1.497 -8.139 5.622 1.00 96.88 91 ASP A N 1
ATOM 716 C CA . ASP A 1 91 ? -2.003 -9.471 5.959 1.00 96.88 91 ASP A CA 1
ATOM 717 C C . ASP A 1 91 ? -3.269 -9.395 6.828 1.00 96.88 91 ASP A C 1
ATOM 719 O O . ASP A 1 91 ? -4.241 -10.125 6.602 1.00 96.88 91 ASP A O 1
ATOM 723 N N . ALA A 1 92 ? -3.311 -8.477 7.801 1.00 96.38 92 ALA A N 1
ATOM 724 C CA . ALA A 1 92 ? -4.498 -8.246 8.625 1.00 96.38 92 ALA A CA 1
ATOM 725 C C . ALA A 1 92 ? -5.683 -7.711 7.802 1.00 96.38 92 ALA A C 1
ATOM 727 O O . ALA A 1 92 ? -6.818 -8.154 7.986 1.00 96.38 92 ALA A O 1
ATOM 728 N N . PHE A 1 93 ? -5.432 -6.798 6.860 1.00 97.12 93 PHE A N 1
ATOM 729 C CA . PHE A 1 93 ? -6.455 -6.283 5.954 1.00 97.12 93 PHE A CA 1
ATOM 730 C C . PHE A 1 93 ? -7.018 -7.387 5.051 1.00 97.12 93 PHE A C 1
ATOM 732 O O . PHE A 1 93 ? -8.241 -7.507 4.919 1.00 97.12 93 PHE A O 1
ATOM 739 N N . ARG A 1 94 ? -6.145 -8.220 4.466 1.00 95.69 94 ARG A N 1
ATOM 740 C CA . ARG A 1 94 ? -6.536 -9.307 3.553 1.00 95.69 94 ARG A CA 1
ATOM 741 C C . ARG A 1 94 ? -7.228 -10.474 4.248 1.00 95.69 94 ARG A C 1
ATOM 743 O O . ARG A 1 94 ? -8.091 -11.116 3.656 1.00 95.69 94 ARG A O 1
ATOM 750 N N . SER A 1 95 ? -6.881 -10.739 5.504 1.00 95.50 95 SER A N 1
ATOM 751 C CA . SER A 1 95 ? -7.516 -11.785 6.314 1.00 95.50 95 SER A CA 1
ATOM 752 C C . SER A 1 95 ? -8.828 -11.345 6.973 1.00 95.50 95 SER A C 1
ATOM 754 O O . SER A 1 95 ? -9.538 -12.182 7.532 1.00 95.50 95 SER A O 1
ATOM 756 N N . ASN A 1 96 ? -9.197 -10.060 6.897 1.00 94.62 96 ASN A N 1
ATOM 757 C CA . ASN A 1 96 ? -10.439 -9.567 7.481 1.00 94.62 96 ASN A CA 1
ATOM 758 C C . ASN A 1 96 ? -11.669 -10.179 6.772 1.00 94.62 96 ASN A C 1
ATOM 760 O O . ASN A 1 96 ? -11.896 -9.906 5.588 1.00 94.62 96 ASN A O 1
ATOM 764 N N . PRO A 1 97 ? -12.545 -10.919 7.485 1.00 94.25 97 PRO A N 1
ATOM 765 C CA . PRO A 1 97 ? -13.713 -11.561 6.878 1.00 94.25 97 PRO A CA 1
ATOM 766 C C . PRO A 1 97 ? -14.675 -10.591 6.184 1.00 94.25 97 PRO A C 1
ATOM 768 O O . PRO A 1 97 ? -15.373 -10.980 5.252 1.00 94.25 97 PRO A O 1
ATOM 771 N N . ARG A 1 98 ? -14.719 -9.323 6.613 1.00 92.81 98 ARG A N 1
ATOM 772 C CA . ARG A 1 98 ? -15.569 -8.295 5.991 1.00 92.81 98 ARG A CA 1
ATOM 773 C C . ARG A 1 98 ? -15.032 -7.823 4.643 1.00 92.81 98 ARG A C 1
ATOM 775 O O . ARG A 1 98 ? -15.820 -7.401 3.805 1.00 92.81 98 ARG A O 1
ATOM 782 N N . ASN A 1 99 ? -13.724 -7.939 4.426 1.00 93.44 99 ASN A N 1
ATOM 783 C CA . ASN A 1 99 ? -13.075 -7.557 3.175 1.00 93.44 99 ASN A CA 1
ATOM 784 C C . ASN A 1 99 ? -13.101 -8.697 2.150 1.00 93.44 99 ASN A C 1
ATOM 786 O O . ASN A 1 99 ? -12.948 -8.442 0.959 1.00 93.44 99 ASN A O 1
ATOM 790 N N . LYS A 1 100 ? -13.358 -9.938 2.592 1.00 92.81 100 LYS A N 1
ATOM 791 C CA . LYS A 1 100 ? -13.391 -11.135 1.741 1.00 92.81 100 LYS A CA 1
ATOM 792 C C . LYS A 1 100 ? -14.231 -10.949 0.476 1.00 92.81 100 LYS A C 1
ATOM 794 O O . LYS A 1 100 ? -13.771 -11.288 -0.604 1.00 92.81 100 LYS A O 1
ATOM 799 N N . TYR A 1 101 ? -15.428 -10.372 0.597 1.00 92.38 101 TYR A N 1
ATOM 800 C CA . TYR A 1 101 ? -16.300 -10.154 -0.561 1.00 92.38 101 TYR A CA 1
ATOM 801 C C . TYR A 1 101 ? -15.665 -9.253 -1.617 1.00 92.38 101 TYR A C 1
ATOM 803 O O . TYR A 1 101 ? -15.777 -9.549 -2.799 1.00 92.38 101 TYR A O 1
ATOM 811 N N . TYR A 1 102 ? -14.987 -8.180 -1.203 1.00 92.62 102 TYR A N 1
ATOM 812 C CA . TYR A 1 102 ? -14.273 -7.306 -2.128 1.00 92.62 102 TYR A CA 1
ATOM 813 C C . TYR A 1 102 ? -13.073 -8.030 -2.749 1.00 92.62 102 TYR A C 1
ATOM 815 O O . TYR A 1 102 ? -12.955 -8.069 -3.971 1.00 92.62 102 TYR A O 1
ATOM 823 N N . LEU A 1 103 ? -12.237 -8.663 -1.923 1.00 94.38 103 LEU A N 1
ATOM 824 C CA . LEU A 1 103 ? -11.001 -9.327 -2.357 1.00 94.38 103 LEU A CA 1
ATOM 825 C C . LEU A 1 103 ? -11.254 -10.492 -3.326 1.00 94.38 103 LEU A C 1
ATOM 827 O O . LEU A 1 103 ? -10.459 -10.717 -4.238 1.00 94.38 103 LEU A O 1
ATOM 831 N N . ASP A 1 104 ? -12.377 -11.194 -3.158 1.00 95.00 104 ASP A N 1
ATOM 832 C CA . ASP A 1 104 ? -12.796 -12.293 -4.030 1.00 95.00 104 ASP A CA 1
ATOM 833 C C . ASP A 1 104 ? -13.605 -11.823 -5.253 1.00 95.00 104 ASP A C 1
ATOM 835 O O . ASP A 1 104 ? -13.869 -12.630 -6.154 1.00 95.00 104 ASP A O 1
ATOM 839 N N . SER A 1 105 ? -14.020 -10.553 -5.298 1.00 94.25 105 SER A N 1
ATOM 840 C CA . SER A 1 105 ? -14.845 -10.009 -6.382 1.00 94.25 105 SER A CA 1
ATOM 841 C C . SER A 1 105 ? -14.049 -9.732 -7.653 1.00 94.25 105 SER A C 1
ATOM 843 O O . SER A 1 105 ? -12.828 -9.575 -7.637 1.00 94.25 105 SER A O 1
ATOM 845 N N . ASP A 1 106 ? -14.768 -9.586 -8.764 1.00 94.44 106 ASP A N 1
ATOM 846 C CA . ASP A 1 106 ? -14.172 -9.182 -10.037 1.00 94.44 106 ASP A CA 1
ATOM 847 C C . ASP A 1 106 ? -13.643 -7.746 -10.018 1.00 94.44 106 ASP A C 1
ATOM 849 O O . ASP A 1 106 ? -12.752 -7.432 -10.800 1.00 94.44 106 ASP A O 1
ATOM 853 N N . LEU A 1 107 ? -14.116 -6.896 -9.096 1.00 89.12 107 LEU A N 1
ATOM 854 C CA . LEU A 1 107 ? -13.604 -5.531 -8.941 1.00 89.12 107 LEU A CA 1
ATOM 855 C C . LEU A 1 107 ? -12.124 -5.535 -8.549 1.00 89.12 107 LEU A C 1
ATOM 857 O O . LEU A 1 107 ? -11.340 -4.806 -9.144 1.00 89.12 107 LEU A O 1
ATOM 861 N N . ASN A 1 108 ? -11.731 -6.415 -7.625 1.00 90.50 108 ASN A N 1
ATOM 862 C CA . ASN A 1 108 ? -10.336 -6.574 -7.203 1.00 90.50 108 ASN A CA 1
ATOM 863 C C . ASN A 1 108 ? -9.456 -7.245 -8.281 1.00 90.50 108 ASN A C 1
ATOM 865 O O . ASN A 1 108 ? -8.241 -7.306 -8.140 1.00 90.50 108 ASN A O 1
ATOM 869 N N . ARG A 1 109 ? -10.057 -7.767 -9.361 1.00 89.62 109 ARG A N 1
ATOM 870 C CA . ARG A 1 109 ? -9.346 -8.359 -10.509 1.00 89.62 109 ARG A CA 1
ATOM 871 C C . ARG A 1 109 ? -9.238 -7.413 -11.700 1.00 89.62 109 ARG A C 1
ATOM 873 O O . ARG A 1 109 ? -8.626 -7.776 -12.707 1.00 89.62 109 ARG A O 1
ATOM 880 N N . LEU A 1 110 ? -9.866 -6.239 -11.634 1.00 89.81 110 LEU A N 1
ATOM 881 C CA . LEU A 1 110 ? -9.759 -5.259 -12.704 1.00 89.81 110 LEU A CA 1
ATOM 882 C C . LEU A 1 110 ? -8.307 -4.775 -12.823 1.00 89.81 110 LEU A C 1
ATOM 884 O O . LEU A 1 110 ? -7.606 -4.664 -11.818 1.00 89.81 110 LEU A O 1
ATOM 888 N N . PRO A 1 111 ? -7.835 -4.476 -14.044 1.00 87.62 111 PRO A N 1
ATOM 889 C CA . PRO A 1 111 ? -6.518 -3.883 -14.211 1.00 87.62 111 PRO A CA 1
ATOM 890 C C . PRO A 1 111 ? -6.469 -2.528 -13.497 1.00 87.62 111 PRO A C 1
ATOM 892 O O . PRO A 1 111 ? -7.397 -1.732 -13.627 1.00 87.62 111 PRO A O 1
ATOM 895 N N . PHE A 1 112 ? -5.361 -2.246 -12.806 1.00 85.81 112 PHE A N 1
ATOM 896 C CA . PHE A 1 112 ? -5.179 -0.983 -12.083 1.00 85.81 112 PHE A CA 1
ATOM 897 C C . PHE A 1 112 ? -5.321 0.252 -12.981 1.00 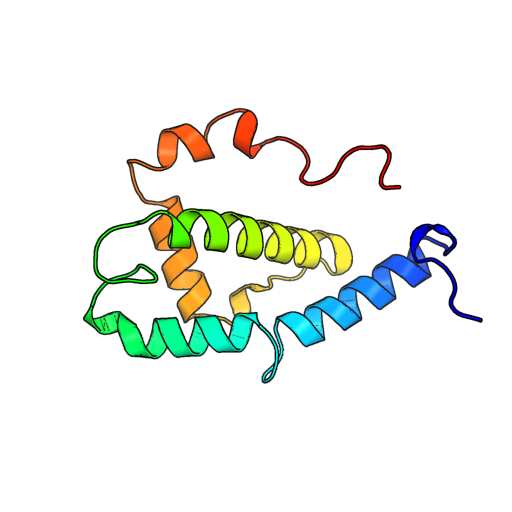85.81 112 PHE A C 1
ATOM 899 O O . PHE A 1 112 ? -5.860 1.266 -12.553 1.00 85.81 112 PHE A O 1
ATOM 906 N N . ASN A 1 113 ? -4.851 0.158 -14.230 1.00 83.62 113 ASN A N 1
ATOM 907 C CA . ASN A 1 113 ? -4.867 1.248 -15.200 1.00 83.62 113 ASN A CA 1
ATOM 908 C C . ASN A 1 113 ? -5.515 0.821 -16.523 1.00 83.62 113 ASN A C 1
ATOM 910 O O . ASN A 1 113 ? -5.458 -0.338 -16.944 1.00 83.62 113 ASN A O 1
ATOM 914 N N . ASN A 1 114 ? -6.098 1.795 -17.217 1.00 77.81 114 ASN A N 1
ATOM 915 C CA . ASN A 1 114 ? -6.765 1.613 -18.503 1.00 77.81 114 ASN A CA 1
ATOM 916 C C . ASN A 1 114 ? -5.757 1.184 -19.585 1.00 77.81 114 ASN A C 1
ATOM 918 O O . ASN A 1 114 ? -4.617 1.641 -19.600 1.00 77.81 114 ASN A O 1
ATOM 922 N N . LYS A 1 115 ? -6.192 0.402 -20.584 1.00 65.88 115 LYS A N 1
ATOM 923 C CA . LYS A 1 115 ? -5.326 -0.015 -21.712 1.00 65.88 115 LYS A CA 1
ATOM 924 C C . LYS A 1 115 ? -4.811 1.145 -22.579 1.00 65.88 115 LYS A C 1
ATOM 926 O O . LYS A 1 115 ? -3.855 0.954 -23.319 1.00 65.88 115 LYS A O 1
ATOM 931 N N . SER A 1 116 ? -5.433 2.321 -22.491 1.00 56.38 116 SER A N 1
ATOM 932 C CA . SER A 1 116 ? -4.984 3.554 -23.148 1.00 56.38 116 SER A CA 1
ATOM 933 C C . SER A 1 116 ? -3.798 4.227 -22.449 1.00 56.38 116 SER A C 1
ATOM 935 O O . SER A 1 116 ? -3.289 5.210 -22.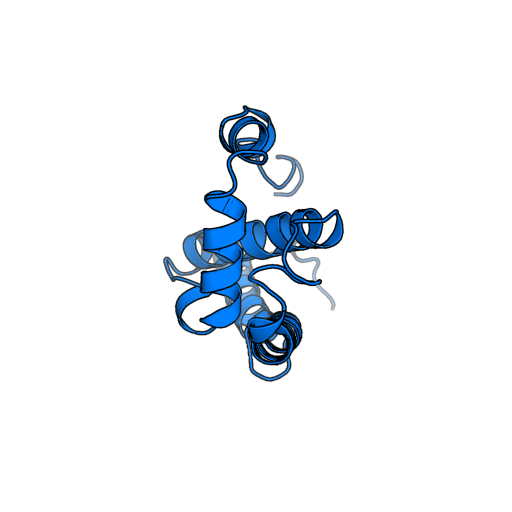967 1.00 56.38 116 SER A O 1
ATOM 937 N N . ALA A 1 117 ? -3.384 3.743 -21.275 1.00 51.81 117 ALA A N 1
ATOM 938 C CA . ALA A 1 117 ? -2.235 4.255 -20.527 1.00 51.81 117 ALA A CA 1
ATOM 939 C C . ALA A 1 117 ? -0.904 3.577 -20.926 1.00 51.81 117 ALA A C 1
ATOM 941 O O . ALA A 1 117 ? 0.020 3.544 -20.116 1.00 51.81 117 ALA A O 1
ATOM 942 N N . ARG A 1 118 ? -0.828 3.004 -22.137 1.00 49.56 118 ARG A N 1
ATOM 943 C CA . ARG A 1 118 ? 0.407 2.467 -22.725 1.00 49.56 118 ARG A CA 1
ATOM 944 C C . ARG A 1 118 ? 1.104 3.522 -23.564 1.00 49.56 118 ARG A C 1
ATOM 946 O O . ARG A 1 118 ? 0.399 4.148 -24.384 1.00 49.56 118 ARG A O 1
#